Protein AF-Q9CTB8-F1 (afdb_monomer_lite)

Organism: Mus musculus (NCBI:txid10090)

Sequence (40 aa):
VGYLKEILKEIGIQNVKGIHKNTWELKPEYRHYQTEEKSD

Foldseek 3Di:
DDPVVVVLVVFWDADCDDPRHRDTDGDPVCPPPPCPPPDD

Radius of gyration: 13.15 Å; chains: 1; bounding box: 24×21×39 Å

Secondary structure (DSSP, 8-state):
--HHHHHHHHHEEE--SSTTTT-EEE-HHHH---------

InterPro domains:
  IPR003196 Transcription initiation factor IIF, beta subunit [PTHR10445] (3-35)
  IPR036388 Winged helix-like DNA-binding domain superfamily [G3DSA:1.10.10.10] (1-34)
  IPR036390 Winged helix DNA-binding domain superfamily [SSF46785] (2-33)
  IPR040450 TFIIF beta subunit, HTH domain [PF02270] (2-31)

pLDDT: mean 82.19, std 13.76, range [52.53, 93.69]

Structure (mmCIF, N/CA/C/O backbone):
data_AF-Q9CTB8-F1
#
_entry.id   AF-Q9CTB8-F1
#
loop_
_atom_site.group_PDB
_atom_site.id
_atom_site.type_symbol
_atom_site.label_atom_id
_atom_site.label_alt_id
_atom_site.label_comp_id
_atom_site.label_asym_id
_atom_site.label_entity_id
_atom_site.label_seq_id
_atom_site.pdbx_PDB_ins_code
_atom_site.Cartn_x
_atom_site.Cartn_y
_atom_site.Cartn_z
_atom_site.occupancy
_atom_site.B_iso_or_equiv
_atom_site.auth_seq_id
_atom_site.auth_comp_id
_atom_site.auth_asym_id
_atom_site.auth_atom_id
_atom_site.pdbx_PDB_model_num
ATOM 1 N N . VAL A 1 1 ? -9.574 -13.105 -6.457 1.00 57.75 1 VAL A N 1
ATOM 2 C CA . VAL A 1 1 ? -8.769 -12.052 -5.791 1.00 57.75 1 VAL A CA 1
ATOM 3 C C . VAL A 1 1 ? -8.897 -12.301 -4.298 1.00 57.75 1 VAL A C 1
ATOM 5 O O . VAL A 1 1 ? -9.984 -12.651 -3.874 1.00 57.75 1 VAL A O 1
ATOM 8 N N . GLY A 1 2 ? -7.789 -12.323 -3.553 1.00 86.25 2 GLY A N 1
ATOM 9 C CA . GLY A 1 2 ? -7.791 -12.734 -2.145 1.00 86.25 2 GLY A CA 1
ATOM 10 C C . GLY A 1 2 ? -8.077 -11.555 -1.222 1.00 86.25 2 GLY A C 1
ATOM 11 O O . GLY A 1 2 ? -7.465 -10.508 -1.402 1.00 86.25 2 GLY A O 1
ATOM 12 N N . TYR A 1 3 ? -8.949 -11.760 -0.238 1.00 89.62 3 TYR A N 1
ATOM 13 C CA . TYR A 1 3 ? -9.390 -10.799 0.783 1.00 89.62 3 TYR A CA 1
ATOM 14 C C . TYR A 1 3 ? -8.280 -9.866 1.311 1.00 89.62 3 TYR A C 1
A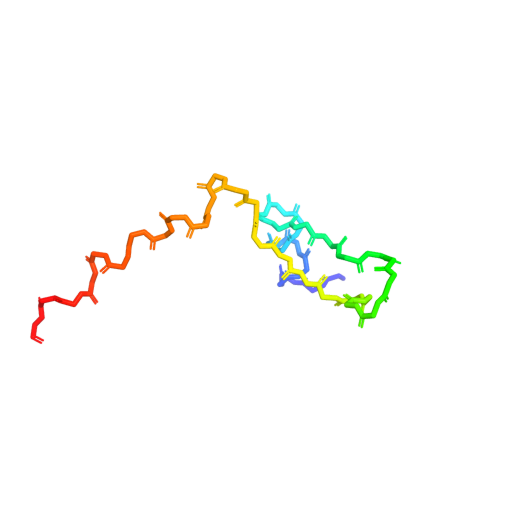TOM 16 O O . TYR A 1 3 ? -8.425 -8.649 1.338 1.00 89.62 3 TYR A O 1
ATOM 24 N N . LEU A 1 4 ? -7.098 -10.414 1.608 1.00 90.12 4 LEU A N 1
ATOM 25 C CA . LEU A 1 4 ? -5.944 -9.636 2.070 1.00 90.12 4 LEU A CA 1
ATOM 26 C C . LEU A 1 4 ? -5.487 -8.553 1.072 1.00 90.12 4 LEU A C 1
ATOM 28 O O . LEU A 1 4 ? -5.095 -7.462 1.471 1.00 90.12 4 LEU A O 1
ATOM 32 N N . LYS A 1 5 ? -5.537 -8.833 -0.236 1.00 88.44 5 LYS A N 1
ATOM 33 C CA . LYS A 1 5 ? -5.161 -7.866 -1.281 1.00 88.44 5 LYS A CA 1
ATOM 34 C C . LYS A 1 5 ? -6.158 -6.716 -1.397 1.00 88.44 5 LYS A C 1
ATOM 36 O O . LYS A 1 5 ? -5.777 -5.668 -1.908 1.00 88.44 5 LYS A O 1
ATOM 41 N N . GLU A 1 6 ? -7.408 -6.918 -1.000 1.00 93.69 6 GLU A N 1
ATOM 42 C CA . GLU A 1 6 ? -8.429 -5.867 -1.005 1.00 93.69 6 GLU A CA 1
ATOM 43 C C . GLU A 1 6 ? -8.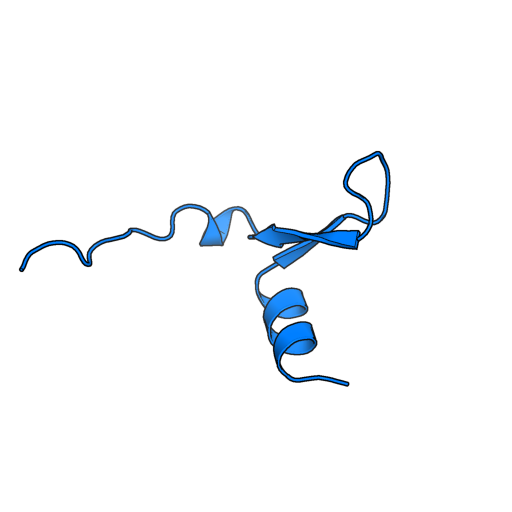196 -4.921 0.170 1.00 93.69 6 GLU A C 1
ATOM 45 O O . GLU A 1 6 ? -8.042 -3.723 -0.054 1.00 93.69 6 GLU A O 1
ATOM 50 N N . ILE A 1 7 ? -7.980 -5.476 1.367 1.00 92.25 7 ILE A N 1
ATOM 51 C CA . ILE A 1 7 ? -7.603 -4.706 2.561 1.00 92.25 7 ILE A CA 1
ATOM 52 C C . ILE A 1 7 ? -6.338 -3.882 2.300 1.00 92.25 7 ILE A C 1
ATOM 54 O O . ILE A 1 7 ? -6.325 -2.672 2.505 1.00 92.25 7 ILE A O 1
ATOM 58 N N . LEU A 1 8 ? -5.272 -4.505 1.784 1.00 91.69 8 LEU A N 1
ATOM 59 C CA . LEU A 1 8 ? -4.004 -3.813 1.527 1.00 91.69 8 LEU A CA 1
ATOM 60 C C . LEU A 1 8 ? -4.132 -2.672 0.508 1.00 91.69 8 LEU A C 1
ATOM 62 O O . LEU A 1 8 ? -3.417 -1.683 0.631 1.00 91.69 8 LEU A O 1
ATOM 66 N N . LYS A 1 9 ? -5.040 -2.767 -0.472 1.00 90.69 9 LYS A N 1
ATOM 67 C CA . LYS A 1 9 ? -5.320 -1.667 -1.414 1.00 90.69 9 LYS A CA 1
ATOM 68 C C . LYS A 1 9 ? -6.035 -0.491 -0.756 1.00 90.69 9 LYS A C 1
ATOM 70 O O . LYS A 1 9 ? -5.870 0.642 -1.201 1.00 90.69 9 LYS A O 1
ATOM 75 N N . GLU A 1 10 ? -6.840 -0.761 0.262 1.00 92.69 10 GLU A N 1
ATOM 76 C CA . GLU A 1 10 ? -7.593 0.257 0.986 1.00 92.69 10 GLU A CA 1
ATOM 77 C C . GLU A 1 10 ? -6.690 1.034 1.953 1.00 92.69 10 GLU A C 1
ATOM 79 O O . GLU A 1 10 ? -6.688 2.269 1.945 1.00 92.69 10 GLU A O 1
ATOM 84 N N . ILE A 1 11 ? -5.861 0.321 2.721 1.00 91.56 11 ILE A N 1
ATOM 85 C CA . ILE A 1 11 ? -5.063 0.900 3.819 1.00 91.56 11 ILE A CA 1
ATOM 86 C C . ILE A 1 11 ? -3.585 1.124 3.472 1.00 91.56 11 ILE A C 1
ATOM 88 O O . ILE A 1 11 ? -2.866 1.808 4.204 1.00 91.56 11 ILE A O 1
ATOM 92 N N . GLY A 1 12 ? -3.109 0.536 2.376 1.00 92.50 12 GLY A N 1
ATOM 93 C CA . GLY A 1 12 ? -1.698 0.486 2.016 1.00 92.50 12 GLY A CA 1
ATOM 94 C C . GLY A 1 12 ? -1.380 1.050 0.633 1.00 92.50 12 GLY A C 1
ATOM 95 O O . GLY A 1 12 ? -2.243 1.316 -0.201 1.00 92.50 12 GLY A O 1
ATOM 96 N N . ILE A 1 13 ? -0.087 1.229 0.403 1.00 92.19 13 ILE A N 1
ATOM 97 C CA . ILE A 1 13 ? 0.540 1.728 -0.812 1.00 92.19 13 ILE A CA 1
ATOM 98 C C . ILE A 1 13 ? 1.470 0.625 -1.305 1.00 92.19 13 ILE A C 1
ATOM 100 O O . ILE A 1 13 ? 2.374 0.190 -0.592 1.00 92.19 13 ILE A O 1
ATOM 104 N N . GLN A 1 14 ? 1.244 0.152 -2.528 1.00 92.44 14 GLN A N 1
ATOM 105 C CA . GLN A 1 14 ? 2.109 -0.851 -3.134 1.00 92.44 14 GLN A CA 1
ATOM 106 C C . GLN A 1 14 ? 3.392 -0.201 -3.658 1.00 92.44 14 GLN A C 1
ATOM 108 O O . GLN A 1 14 ? 3.352 0.686 -4.515 1.00 92.44 14 GLN A O 1
ATOM 113 N N . ASN A 1 15 ? 4.540 -0.720 -3.237 1.00 91.00 15 ASN A N 1
ATOM 114 C CA . ASN A 1 15 ? 5.822 -0.357 -3.816 1.00 91.00 15 ASN A CA 1
ATOM 115 C C . ASN A 1 15 ? 6.006 -1.071 -5.155 1.00 91.00 15 ASN A C 1
ATOM 117 O O . ASN A 1 15 ? 6.212 -2.282 -5.228 1.00 91.00 15 ASN A O 1
ATOM 121 N N . VAL A 1 16 ? 5.918 -0.321 -6.248 1.00 88.88 16 VAL A N 1
ATOM 122 C CA . VAL A 1 16 ? 6.012 -0.870 -7.614 1.00 88.88 16 VAL A CA 1
ATOM 123 C C 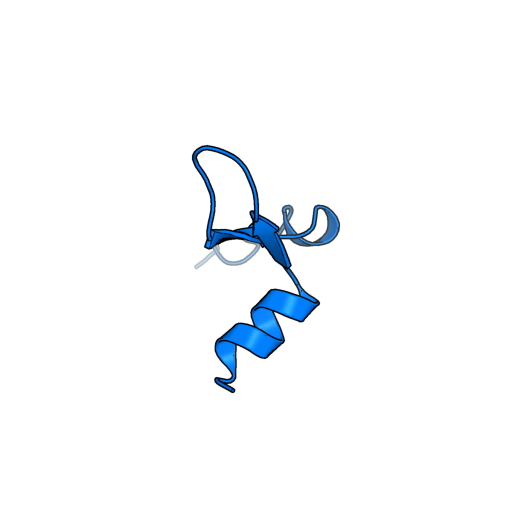. VAL A 1 16 ? 7.389 -0.671 -8.258 1.00 88.88 16 VAL A C 1
ATOM 125 O O . VAL A 1 16 ? 7.666 -1.252 -9.311 1.00 88.88 16 VAL A O 1
ATOM 128 N N . LYS A 1 17 ? 8.267 0.121 -7.632 1.00 90.25 17 LYS A N 1
ATOM 129 C CA . LYS A 1 17 ? 9.592 0.506 -8.146 1.00 90.25 17 LYS A CA 1
ATOM 130 C C . LYS A 1 17 ? 10.672 0.353 -7.069 1.00 90.25 17 LYS A C 1
ATOM 132 O O . LYS A 1 17 ? 10.379 0.422 -5.881 1.00 90.25 17 LYS A O 1
ATOM 137 N N . GLY A 1 18 ? 11.923 0.190 -7.505 1.00 88.00 18 GLY A N 1
ATOM 138 C CA . GLY A 1 18 ? 13.096 0.129 -6.626 1.00 88.00 18 GLY A CA 1
ATOM 139 C C . GLY A 1 18 ? 13.315 -1.228 -5.947 1.00 88.00 18 GLY A C 1
ATOM 140 O O . GLY A 1 18 ? 12.699 -2.230 -6.307 1.00 88.00 18 GLY A O 1
ATOM 141 N N . ILE A 1 19 ? 14.215 -1.248 -4.960 1.00 90.12 19 ILE A N 1
ATOM 142 C CA . ILE A 1 19 ? 14.635 -2.457 -4.227 1.00 90.12 19 ILE A CA 1
ATOM 143 C C . ILE A 1 19 ? 13.537 -3.049 -3.328 1.00 90.12 19 ILE A C 1
ATOM 145 O O . ILE A 1 19 ? 13.593 -4.222 -2.981 1.00 90.12 19 ILE A O 1
ATOM 149 N N . HIS A 1 20 ? 12.513 -2.260 -2.995 1.00 86.31 20 HIS A N 1
ATOM 150 C CA . HIS A 1 20 ? 11.358 -2.685 -2.201 1.00 86.31 20 HIS A CA 1
ATOM 151 C C . HIS A 1 20 ? 10.143 -3.028 -3.077 1.00 86.31 20 HIS A C 1
ATOM 153 O O . HIS A 1 20 ? 9.004 -2.976 -2.625 1.00 86.31 20 HIS A O 1
ATOM 159 N N . LYS A 1 21 ? 10.349 -3.366 -4.356 1.00 90.12 21 LYS A N 1
ATOM 160 C CA . LYS A 1 21 ? 9.253 -3.741 -5.257 1.00 90.12 21 LYS A CA 1
ATOM 161 C C . LYS A 1 21 ? 8.454 -4.926 -4.691 1.00 90.12 21 LYS A C 1
ATOM 163 O O . LYS A 1 21 ? 9.022 -5.901 -4.213 1.00 90.12 21 LYS A O 1
ATOM 168 N N . ASN A 1 22 ? 7.133 -4.859 -4.837 1.00 88.00 22 ASN A N 1
ATOM 169 C CA . ASN A 1 22 ? 6.133 -5.806 -4.339 1.00 88.00 22 ASN A CA 1
ATOM 170 C C . ASN A 1 22 ? 5.910 -5.802 -2.818 1.00 88.00 22 ASN A C 1
ATOM 172 O O . ASN A 1 22 ? 5.186 -6.669 -2.330 1.00 88.00 22 ASN A O 1
ATOM 176 N N . THR A 1 23 ? 6.45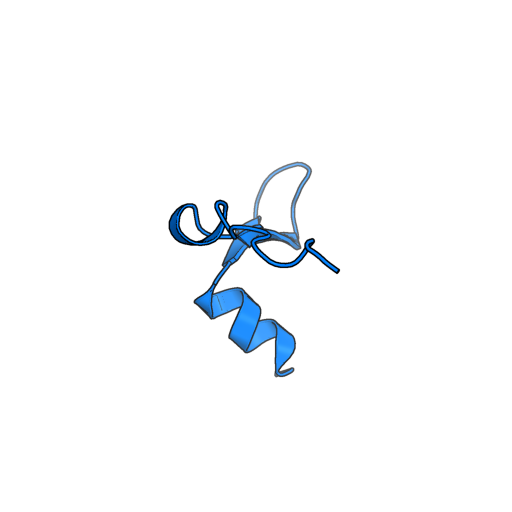6 -4.837 -2.076 1.00 91.38 23 THR A N 1
ATOM 177 C CA . THR A 1 23 ? 6.060 -4.616 -0.677 1.00 91.38 23 THR A CA 1
ATOM 178 C C . THR A 1 23 ? 4.846 -3.685 -0.584 1.00 91.38 23 THR A C 1
ATOM 180 O O . THR A 1 23 ? 4.470 -3.028 -1.559 1.00 91.38 23 THR A O 1
ATOM 183 N N . TRP A 1 24 ? 4.211 -3.662 0.588 1.00 92.50 24 TRP A N 1
ATOM 184 C CA . TRP A 1 24 ? 3.105 -2.767 0.919 1.00 92.50 24 TRP A CA 1
ATOM 185 C C . TRP A 1 24 ? 3.494 -1.925 2.127 1.00 92.50 24 TRP A C 1
ATOM 187 O O . TRP A 1 24 ? 3.907 -2.471 3.148 1.00 92.50 24 TRP A O 1
ATOM 197 N N . GLU A 1 25 ? 3.347 -0.612 2.013 1.00 90.81 25 GLU A N 1
ATOM 198 C CA . GLU A 1 25 ? 3.516 0.328 3.119 1.00 90.81 25 GLU A CA 1
ATOM 199 C C . GLU A 1 25 ? 2.160 0.876 3.537 1.00 90.81 25 GLU A C 1
ATOM 201 O O . GLU A 1 25 ? 1.356 1.241 2.687 1.00 90.81 25 GLU A O 1
ATOM 206 N N . LEU A 1 26 ? 1.894 0.978 4.836 1.00 91.12 26 LEU A N 1
ATOM 207 C CA . LEU A 1 26 ? 0.675 1.630 5.310 1.00 91.12 26 LEU A CA 1
ATOM 208 C C . LEU A 1 26 ? 0.668 3.112 4.910 1.00 91.12 26 LEU A C 1
ATOM 210 O O . LEU A 1 26 ? 1.710 3.790 4.964 1.00 91.12 26 LEU A O 1
ATOM 214 N N . LYS A 1 27 ? -0.513 3.620 4.530 1.00 90.94 27 LY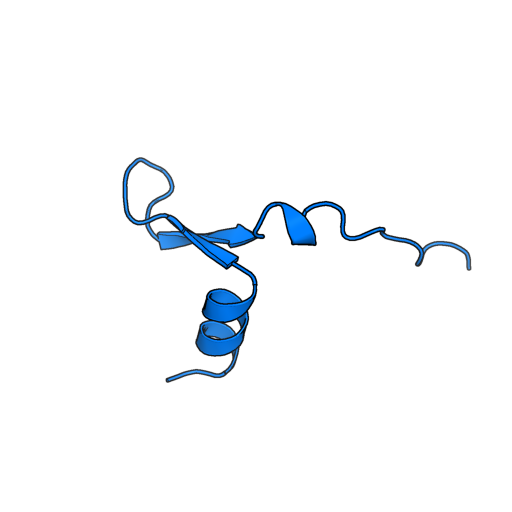S A N 1
ATOM 215 C CA . LYS A 1 27 ? -0.692 5.057 4.288 1.00 90.94 27 LYS A CA 1
ATOM 216 C C . LYS A 1 27 ? -0.316 5.851 5.549 1.00 90.94 27 LYS A C 1
ATOM 218 O O . LYS A 1 27 ? -0.497 5.334 6.653 1.00 90.94 27 LYS A O 1
ATOM 223 N N . PRO A 1 28 ? 0.204 7.085 5.416 1.00 86.81 28 PRO A N 1
ATOM 224 C CA . PRO A 1 28 ? 0.653 7.900 6.549 1.00 86.81 28 PRO A CA 1
ATOM 225 C C . PRO A 1 28 ? -0.388 8.042 7.664 1.00 86.81 28 PRO A C 1
ATOM 227 O O . PRO A 1 28 ? -0.040 7.903 8.836 1.00 86.81 28 PRO A O 1
ATOM 230 N N . GLU A 1 29 ? -1.657 8.213 7.292 1.00 85.88 29 GLU A N 1
ATOM 231 C CA . GLU A 1 29 ? -2.821 8.241 8.187 1.00 85.88 29 GLU A CA 1
ATOM 232 C C . GLU A 1 29 ? -2.969 7.000 9.090 1.00 85.88 29 GLU A C 1
ATOM 234 O O . GLU A 1 29 ? -3.529 7.113 10.175 1.00 85.88 29 GLU A O 1
ATOM 239 N N . TYR A 1 30 ? -2.415 5.847 8.704 1.00 85.00 30 TYR A N 1
ATOM 240 C CA . TYR A 1 30 ? -2.451 4.602 9.484 1.00 85.00 30 TYR A CA 1
ATOM 241 C C . TYR A 1 30 ? -1.095 4.218 10.101 1.00 85.00 30 TYR A C 1
ATOM 243 O O . TYR A 1 30 ? -0.997 3.191 10.769 1.00 85.00 30 TYR A O 1
ATOM 251 N N . ARG A 1 31 ? -0.026 5.002 9.885 1.00 81.19 31 ARG A N 1
ATOM 252 C CA . ARG A 1 31 ? 1.313 4.699 10.441 1.00 81.19 31 ARG A CA 1
ATOM 253 C C . ARG A 1 31 ? 1.373 4.882 11.954 1.00 81.19 31 ARG A C 1
ATOM 255 O O . ARG A 1 31 ? 2.116 4.171 12.620 1.00 81.19 31 ARG A O 1
ATOM 262 N N . HIS A 1 32 ? 0.570 5.796 12.488 1.00 77.62 32 HIS A N 1
ATOM 263 C CA . HIS A 1 32 ? 0.368 5.962 13.924 1.00 77.62 32 HIS A CA 1
ATOM 264 C C . HIS A 1 32 ? -0.773 5.065 14.390 1.00 77.62 32 HIS A C 1
ATOM 266 O O . HIS A 1 32 ? -1.739 5.542 14.981 1.00 77.62 32 HIS A O 1
ATOM 272 N N . TYR A 1 33 ? -0.680 3.766 14.101 1.00 66.06 33 TYR A N 1
ATOM 273 C CA . TYR A 1 33 ? -1.510 2.812 14.815 1.00 66.06 33 TYR A CA 1
ATOM 274 C C . TYR A 1 33 ? -1.061 2.889 16.273 1.00 66.06 33 TYR A C 1
ATOM 276 O O . TYR A 1 33 ? -0.005 2.367 16.631 1.00 66.06 33 TYR A O 1
ATOM 284 N N . GLN A 1 34 ? -1.779 3.673 17.079 1.00 59.22 34 GLN A N 1
ATOM 285 C CA . GLN A 1 34 ? -1.540 3.739 18.506 1.00 59.22 34 GLN A CA 1
ATOM 286 C C . GLN A 1 34 ? -1.748 2.325 19.022 1.00 59.22 34 GLN A C 1
ATOM 288 O O . GLN A 1 34 ? -2.865 1.818 19.064 1.00 59.22 34 GLN A O 1
ATOM 293 N N . THR A 1 35 ? -0.650 1.673 19.384 1.00 58.31 35 THR A N 1
ATOM 294 C CA . THR A 1 35 ? -0.660 0.447 20.170 1.00 58.31 35 THR A CA 1
ATOM 295 C C . THR A 1 35 ? -1.121 0.795 21.591 1.00 58.31 35 THR A C 1
ATOM 297 O O . THR A 1 35 ? -0.402 0.557 22.555 1.00 58.31 35 THR A O 1
ATOM 300 N N . GLU A 1 36 ? -2.305 1.388 21.749 1.00 56.84 36 GLU A N 1
ATOM 301 C CA . GLU A 1 36 ? -3.000 1.521 23.034 1.00 56.84 36 GLU A CA 1
ATOM 302 C C . GLU A 1 36 ? -3.645 0.180 23.426 1.00 56.84 36 GLU A C 1
ATOM 304 O O . GLU A 1 36 ? -4.769 0.118 23.895 1.00 56.84 36 GLU A O 1
ATOM 309 N N . GLU A 1 37 ? -2.911 -0.920 23.246 1.00 58.59 37 GLU A N 1
ATOM 310 C CA . GLU A 1 37 ? -3.227 -2.225 23.828 1.00 58.59 37 GLU A CA 1
ATOM 311 C C . GLU A 1 37 ? -1.937 -2.891 24.322 1.00 58.59 37 GLU A C 1
ATOM 313 O O . GLU A 1 37 ? -1.516 -3.947 23.853 1.00 58.59 37 GLU A O 1
ATOM 318 N N . LYS A 1 38 ? -1.277 -2.234 25.282 1.00 55.47 38 LYS A N 1
ATOM 319 C CA . LYS A 1 38 ? -0.504 -2.912 26.335 1.00 55.47 38 LYS A CA 1
ATOM 320 C C . LYS A 1 38 ? -0.682 -2.184 27.670 1.00 55.47 38 LYS A C 1
ATOM 322 O O . LYS A 1 38 ? 0.193 -1.458 28.135 1.00 55.47 38 LYS A O 1
ATOM 327 N N . SER A 1 39 ? -1.835 -2.399 28.286 1.00 52.84 39 SER A N 1
ATOM 328 C CA . SER A 1 39 ? -1.947 -2.496 29.742 1.00 52.84 39 SER A CA 1
ATOM 329 C C . SER A 1 39 ? -2.861 -3.672 30.045 1.00 52.84 39 SER A C 1
ATO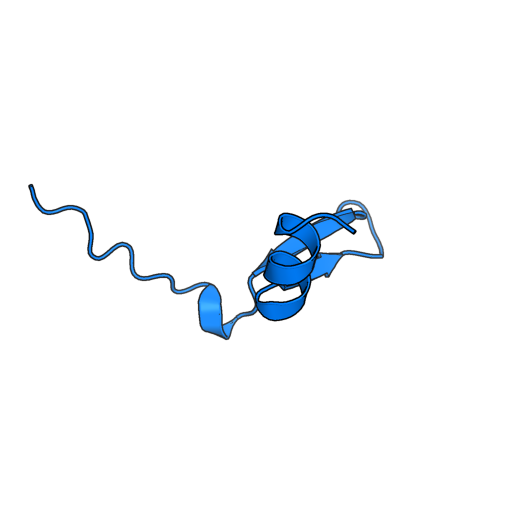M 331 O O . SER A 1 39 ? -4.072 -3.507 30.083 1.00 52.84 39 SER A O 1
ATOM 333 N N . ASP A 1 40 ? -2.250 -4.846 30.184 1.00 52.53 40 ASP A N 1
ATOM 334 C CA . ASP A 1 40 ? -2.623 -5.858 31.175 1.00 52.53 40 ASP A CA 1
ATOM 335 C C . ASP A 1 40 ? -1.330 -6.567 31.614 1.00 52.53 40 ASP A C 1
ATOM 337 O O . ASP A 1 40 ? -0.509 -6.898 30.718 1.00 52.53 40 ASP A O 1
#